Protein AF-0000000087804092 (afdb_homodimer)

Foldseek 3Di:
DDPVVVVVVVLLVVLVVLLVVLVVLVVQLVCLQVPNADDLPVLVVQLVVLVVQLVVQCPDPPHRNVSRNVSSVSSNVSSVSSNVSRD/DDPVVVVVVVLLVVLVVLLVVLVVLVVQLVCLQVPNADDLPVLVVQLVVLVVQLVVQCPDPPHRNVSRNVSSVSSNVSSVSSNVSRD

Secondary structure (DSSP, 8-state):
--HHHHHHHHHHHHHHHHHHHHHTHHHHHHHHHTT-PPPSHHHHHHHHHHHHHHHHHHT-SSS--HHHHHHHHHHHHHHHHHHHTT-/--HHHHHHHHHHHHHHHHHHHHHTHHHHHHHHHTT-PPPSHHHHHHHHHHHHHHHHHHT-SSS--HHHHHHHHHHHHHHHHHHHTT-

InterPro domains:
  IPR004316 Sugar transporter SWEET repeat [PF03083] (9-83)

Sequence (174 aa):
MTKERFNMLVGSIGAFIGVFVFLAYIPQIIANLHGQPSQPWQPLFAAVSCLIWVLYGWTKSPKRDYILIVPNLAGVILGTLTFLTSFMTKERFNMLVGSIGAFIGVFVFLAYIPQIIANLHGQPSQPWQPLFAAVSCLIWVLYGWTKSPKRDYILIVPNLAGVILGTLTFLTSF

Structure (mmCIF, N/CA/C/O backbone):
data_AF-0000000087804092-model_v1
#
loop_
_entity.id
_entity.type
_entity.pdbx_description
1 polymer 'SemiSWEET family transporter'
#
loop_
_atom_site.group_PDB
_atom_site.id
_atom_site.type_symbol
_atom_site.label_atom_id
_atom_site.label_alt_id
_atom_site.label_comp_id
_atom_site.label_asym_id
_atom_site.label_entity_id
_atom_site.label_seq_id
_atom_site.pdbx_PDB_ins_code
_atom_site.Cartn_x
_atom_site.Cartn_y
_atom_site.Cartn_z
_atom_site.occupancy
_atom_site.B_iso_or_equiv
_atom_site.auth_seq_id
_atom_site.auth_comp_id
_atom_site.auth_asym_id
_atom_site.auth_atom_id
_atom_site.pdbx_PDB_model_num
ATOM 1 N N . MET A 1 1 ? -19.297 21.172 3.041 1 69.75 1 MET A N 1
ATOM 2 C CA . MET A 1 1 ? -18.219 20.375 3.609 1 69.75 1 MET A CA 1
ATOM 3 C C . MET A 1 1 ? -16.875 21.094 3.441 1 69.75 1 MET A C 1
ATOM 5 O O . MET A 1 1 ? -16.578 21.594 2.359 1 69.75 1 MET A O 1
ATOM 9 N N . THR A 1 2 ? -16.266 21.266 4.574 1 87.62 2 THR A N 1
ATOM 10 C CA . THR A 1 2 ? -14.969 21.906 4.52 1 87.62 2 THR A CA 1
ATOM 11 C C . THR A 1 2 ? -13.922 20.984 3.91 1 87.62 2 THR A C 1
ATOM 13 O O . THR A 1 2 ? -14.164 19.781 3.777 1 87.62 2 THR A O 1
ATOM 16 N N . LYS A 1 3 ? -12.891 21.391 3.334 1 86.69 3 LYS A N 1
ATOM 17 C CA . LYS A 1 3 ? -11.797 20.609 2.762 1 86.69 3 LYS A CA 1
ATOM 18 C C . LYS A 1 3 ? -11.258 19.594 3.773 1 86.69 3 LYS A C 1
ATOM 20 O O . LYS A 1 3 ? -10.898 18.469 3.414 1 86.69 3 LYS A O 1
ATOM 25 N N . GLU A 1 4 ? -11.234 19.953 4.945 1 87.69 4 GLU A N 1
ATOM 26 C CA . GLU A 1 4 ? -10.727 19.094 6.008 1 87.69 4 GLU A CA 1
ATOM 27 C C . GLU A 1 4 ? -11.641 17.906 6.242 1 87.69 4 GLU A C 1
ATOM 29 O O . GLU A 1 4 ? -11.172 16.781 6.457 1 87.69 4 GLU A O 1
ATOM 34 N N . ARG A 1 5 ? -12.867 18.172 6.223 1 90.44 5 ARG A N 1
ATOM 35 C CA . ARG A 1 5 ? -13.844 17.094 6.406 1 90.44 5 ARG A CA 1
ATOM 36 C C . ARG A 1 5 ? -13.82 16.125 5.234 1 90.44 5 ARG A C 1
ATOM 38 O O . ARG A 1 5 ? -13.938 14.914 5.426 1 90.44 5 ARG A O 1
ATOM 45 N N . PHE A 1 6 ? -13.703 16.656 4.07 1 90.88 6 PHE A N 1
ATOM 46 C CA . PHE A 1 6 ? -13.609 15.828 2.877 1 90.88 6 PHE A CA 1
ATOM 47 C C . PHE A 1 6 ? -12.352 14.961 2.918 1 90.88 6 PHE A C 1
ATOM 49 O O . PHE A 1 6 ? -12.398 13.773 2.594 1 90.88 6 PHE A O 1
ATOM 56 N N . ASN A 1 7 ? -11.297 15.484 3.312 1 91.44 7 ASN A N 1
ATOM 57 C CA . ASN A 1 7 ? -10.039 14.75 3.439 1 91.44 7 ASN A CA 1
ATOM 58 C C . ASN A 1 7 ? -10.148 13.625 4.465 1 91.44 7 ASN A C 1
ATOM 60 O O . ASN A 1 7 ? -9.641 12.531 4.246 1 91.44 7 ASN A O 1
ATOM 64 N N . MET A 1 8 ? -10.812 13.875 5.523 1 90.19 8 MET A N 1
ATOM 65 C CA . MET A 1 8 ? -10.992 12.859 6.551 1 90.19 8 MET A CA 1
ATOM 66 C C . MET A 1 8 ? -11.859 11.719 6.035 1 90.19 8 MET A C 1
ATOM 68 O O . MET A 1 8 ? -11.625 10.555 6.367 1 90.19 8 MET A O 1
ATOM 72 N N . LEU A 1 9 ? -12.836 12.078 5.266 1 92.56 9 LEU A N 1
ATOM 73 C CA . LEU A 1 9 ? -13.695 11.062 4.672 1 92.56 9 LEU A CA 1
ATOM 74 C C . LEU A 1 9 ? -12.914 10.188 3.695 1 92.56 9 LEU A C 1
ATOM 76 O O . LEU A 1 9 ? -13 8.961 3.744 1 92.56 9 LEU A O 1
ATOM 80 N N . VAL A 1 10 ? -12.148 10.75 2.844 1 92.94 10 VAL A N 1
ATOM 81 C CA . VAL A 1 10 ? -11.344 10.023 1.875 1 92.94 10 VAL A CA 1
ATOM 82 C C . VAL A 1 10 ? -10.352 9.117 2.607 1 92.94 10 VAL A C 1
ATOM 84 O O . VAL A 1 10 ? -10.203 7.945 2.264 1 92.94 10 VAL A O 1
ATOM 87 N N . GLY A 1 11 ? -9.711 9.695 3.6 1 92.62 11 GLY A N 1
ATOM 88 C CA . GLY A 1 11 ? -8.773 8.914 4.395 1 92.62 11 GLY A CA 1
ATOM 89 C C . GLY A 1 11 ? -9.414 7.719 5.07 1 92.62 11 GLY A C 1
ATOM 90 O O . GLY A 1 11 ? -8.82 6.637 5.121 1 92.62 11 GLY A O 1
ATOM 91 N N . SER A 1 12 ? -10.562 7.961 5.613 1 93.75 12 SER A N 1
ATOM 92 C CA . SER A 1 12 ? -11.273 6.875 6.281 1 93.75 12 SER A CA 1
ATOM 93 C C . SER A 1 12 ? -11.625 5.758 5.301 1 93.75 12 SER A C 1
ATOM 95 O O . SER A 1 12 ? -11.531 4.578 5.641 1 93.75 12 SER A O 1
ATOM 97 N N . ILE A 1 13 ? -12.031 6.043 4.145 1 94.81 13 ILE A N 1
ATOM 98 C CA . ILE A 1 13 ? -12.297 5.07 3.094 1 94.81 13 ILE A CA 1
ATOM 99 C C . ILE A 1 13 ? -11.008 4.355 2.711 1 94.81 13 ILE A C 1
ATOM 101 O O . ILE A 1 13 ? -10.992 3.137 2.527 1 94.81 13 ILE A O 1
ATOM 105 N N . GLY A 1 14 ? -9.953 5.117 2.598 1 93.25 14 GLY A N 1
ATOM 106 C CA . GLY A 1 14 ? -8.648 4.543 2.309 1 93.25 14 GLY A CA 1
ATOM 107 C C . GLY A 1 14 ? -8.188 3.549 3.357 1 93.25 14 GLY A C 1
ATOM 108 O O . GLY A 1 14 ? -7.68 2.477 3.025 1 93.25 14 GLY A O 1
ATOM 109 N N . ALA A 1 15 ? -8.391 3.918 4.586 1 93.5 15 ALA A N 1
ATOM 110 C CA . ALA A 1 15 ? -8.023 3.023 5.68 1 93.5 15 ALA A CA 1
ATOM 111 C C . ALA A 1 15 ? -8.836 1.734 5.637 1 93.5 15 ALA A C 1
ATOM 113 O O . ALA A 1 15 ? -8.297 0.644 5.828 1 93.5 15 ALA A O 1
ATOM 114 N N . PHE A 1 16 ? -10.102 1.909 5.379 1 94.88 16 PHE A N 1
ATOM 115 C CA . PHE A 1 16 ? -11 0.763 5.289 1 94.88 16 PHE A CA 1
ATOM 116 C C . PHE A 1 16 ? -10.586 -0.158 4.145 1 94.88 16 PHE A C 1
ATOM 118 O O . PHE A 1 16 ? -10.438 -1.366 4.336 1 94.88 16 PHE A O 1
ATOM 125 N N . ILE A 1 17 ? -10.383 0.346 2.982 1 94.12 17 ILE A N 1
ATOM 126 C CA . ILE A 1 17 ? -9.961 -0.436 1.828 1 94.12 17 ILE A CA 1
ATOM 127 C C . ILE A 1 17 ? -8.562 -0.998 2.07 1 94.12 17 ILE A C 1
ATOM 129 O O . ILE A 1 17 ? -8.242 -2.109 1.638 1 94.12 17 ILE A O 1
ATOM 133 N N . GLY A 1 18 ? -7.695 -0.216 2.711 1 93.88 18 GLY A N 1
ATOM 134 C CA . GLY A 1 18 ? -6.352 -0.653 3.049 1 93.88 18 GLY A CA 1
ATOM 135 C C . GLY A 1 18 ? -6.324 -1.951 3.834 1 93.88 18 GLY A C 1
ATOM 136 O O . GLY A 1 18 ? -5.453 -2.799 3.613 1 93.88 18 GLY A O 1
ATOM 137 N N . VAL A 1 19 ? -7.266 -2.125 4.668 1 93.94 19 VAL A N 1
ATOM 138 C CA . VAL A 1 19 ? -7.34 -3.365 5.434 1 93.94 19 VAL A CA 1
ATOM 139 C C . VAL A 1 19 ? -7.613 -4.539 4.492 1 93.94 19 VAL A C 1
ATOM 141 O O . VAL A 1 19 ? -7.008 -5.605 4.629 1 93.94 19 VAL A O 1
ATOM 144 N N . PHE A 1 20 ? -8.461 -4.367 3.549 1 95.06 20 PHE A N 1
ATOM 145 C CA . PHE A 1 20 ? -8.789 -5.422 2.596 1 95.06 20 PHE A CA 1
ATOM 146 C C . PHE A 1 20 ? -7.605 -5.719 1.685 1 95.06 20 PHE A C 1
ATOM 148 O O . PHE A 1 20 ? -7.41 -6.863 1.267 1 95.06 20 PHE A O 1
ATOM 155 N N . VAL A 1 21 ? -6.832 -4.68 1.407 1 95.88 21 VAL A N 1
ATOM 156 C CA . VAL A 1 21 ? -5.625 -4.871 0.614 1 95.88 21 VAL A CA 1
ATOM 157 C C . VAL A 1 21 ? -4.738 -5.926 1.268 1 95.88 21 VAL A C 1
ATOM 159 O O . VAL A 1 21 ? -4.223 -6.82 0.591 1 95.88 21 VAL A O 1
ATOM 162 N N . PHE A 1 22 ? -4.66 -5.898 2.553 1 97.06 22 PHE A N 1
ATOM 163 C CA . PHE A 1 22 ? -3.738 -6.789 3.244 1 97.06 22 PHE A CA 1
ATOM 164 C C . PHE A 1 22 ? -4.418 -8.109 3.596 1 97.06 22 PHE A C 1
ATOM 166 O O . PHE A 1 22 ? -3.775 -9.164 3.609 1 97.06 22 PHE A O 1
ATOM 173 N N . LEU A 1 23 ? -5.703 -8.086 3.756 1 96.75 23 LEU A N 1
ATOM 174 C CA . LEU A 1 23 ? -6.438 -9.336 3.916 1 96.75 23 LEU A CA 1
ATOM 175 C C . LEU A 1 23 ? -6.383 -10.172 2.641 1 96.75 23 LEU A C 1
ATOM 177 O O . LEU A 1 23 ? -6.449 -11.398 2.691 1 96.75 23 LEU A O 1
ATOM 181 N N . ALA A 1 24 ? -6.262 -9.562 1.579 1 97.19 24 ALA A N 1
ATOM 182 C CA . ALA A 1 24 ? -6.215 -10.219 0.277 1 97.19 24 ALA A CA 1
ATOM 183 C C . ALA A 1 24 ? -4.922 -11.016 0.11 1 97.19 24 ALA A C 1
ATOM 185 O O . ALA A 1 24 ? -4.77 -11.773 -0.852 1 97.19 24 ALA A O 1
ATOM 186 N N . TYR A 1 25 ? -4.008 -10.828 1.042 1 97.56 25 TYR A N 1
ATOM 187 C CA . TYR A 1 25 ? -2.816 -11.672 1.055 1 97.56 25 TYR A CA 1
ATOM 188 C C . TYR A 1 25 ? -3.148 -13.086 1.521 1 97.56 25 TYR A C 1
ATOM 190 O O . TYR A 1 25 ? -2.373 -14.016 1.3 1 97.56 25 TYR A O 1
ATOM 198 N N . ILE A 1 26 ? -4.25 -13.234 2.104 1 97.88 26 ILE A N 1
ATOM 199 C CA . ILE A 1 26 ? -4.582 -14.523 2.701 1 97.88 26 ILE A CA 1
ATOM 200 C C . ILE A 1 26 ? -4.734 -15.57 1.606 1 97.88 26 ILE A C 1
ATOM 202 O O . ILE A 1 26 ? -4.137 -16.656 1.685 1 97.88 26 ILE A O 1
ATOM 206 N N . PRO A 1 27 ? -5.5 -15.328 0.52 1 97.25 27 PRO A N 1
ATOM 207 C CA . PRO A 1 27 ? -5.539 -16.328 -0.557 1 97.25 27 PRO A CA 1
ATOM 208 C C . PRO A 1 27 ? -4.156 -16.625 -1.129 1 97.25 27 PRO A C 1
ATOM 210 O O . PRO A 1 27 ? -3.881 -17.766 -1.516 1 97.25 27 PRO A O 1
ATOM 213 N N . GLN A 1 28 ? -3.281 -15.68 -1.194 1 96.62 28 GLN A N 1
ATOM 214 C CA . GLN A 1 28 ? -1.925 -15.906 -1.686 1 96.62 28 GLN A CA 1
ATOM 215 C C . GLN A 1 28 ? -1.128 -16.781 -0.724 1 96.62 28 GLN A C 1
ATOM 217 O O . GLN A 1 28 ? -0.345 -17.625 -1.154 1 96.62 28 GLN A O 1
ATOM 222 N N . ILE A 1 29 ? -1.278 -16.562 0.531 1 98.06 29 ILE A N 1
ATOM 223 C CA . ILE A 1 29 ? -0.606 -17.375 1.538 1 98.06 29 ILE A CA 1
ATOM 224 C C . ILE A 1 29 ? -1.06 -18.828 1.412 1 98.06 29 ILE A C 1
ATOM 226 O O . ILE A 1 29 ? -0.236 -19.75 1.437 1 98.06 29 ILE A O 1
ATOM 230 N N . ILE A 1 30 ? -2.348 -18.969 1.26 1 97.81 30 ILE A N 1
ATOM 231 C CA . ILE A 1 30 ? -2.891 -20.328 1.102 1 97.81 30 ILE A CA 1
ATOM 232 C C . ILE A 1 30 ? -2.303 -20.969 -0.148 1 97.81 30 ILE A C 1
ATOM 234 O O . ILE A 1 30 ? -1.862 -22.125 -0.107 1 97.81 30 ILE A O 1
ATOM 238 N N . ALA A 1 31 ? -2.27 -20.297 -1.3 1 96.56 31 ALA A N 1
ATOM 239 C CA . ALA A 1 31 ? -1.684 -20.812 -2.531 1 96.56 31 ALA A CA 1
ATOM 240 C C . ALA A 1 31 ? -0.214 -21.172 -2.33 1 96.56 31 ALA A C 1
ATOM 242 O O . ALA A 1 31 ? 0.245 -22.219 -2.793 1 96.56 31 ALA A O 1
ATOM 243 N N . ASN A 1 32 ? 0.537 -20.297 -1.677 1 97 32 ASN A N 1
ATOM 244 C CA . ASN A 1 32 ? 1.941 -20.562 -1.378 1 97 32 ASN A CA 1
ATOM 245 C C . ASN A 1 32 ? 2.121 -21.875 -0.634 1 97 32 ASN A C 1
ATOM 247 O O . ASN A 1 32 ? 2.977 -22.688 -0.995 1 97 32 ASN A O 1
ATOM 251 N N . LEU A 1 33 ? 1.277 -22.062 0.37 1 97 33 LEU A N 1
ATOM 252 C CA . LEU A 1 33 ? 1.391 -23.234 1.239 1 97 33 LEU A CA 1
ATOM 253 C C . LEU A 1 33 ? 0.953 -24.5 0.511 1 97 33 LEU A C 1
ATOM 255 O O . LEU A 1 33 ? 1.308 -25.609 0.917 1 97 33 LEU A O 1
ATOM 259 N N . HIS A 1 34 ? 0.248 -24.312 -0.609 1 96.5 34 HIS A N 1
ATOM 260 C CA . HIS A 1 34 ? -0.23 -25.469 -1.366 1 96.5 34 HIS A CA 1
ATOM 261 C C . HIS A 1 34 ? 0.61 -25.688 -2.619 1 96.5 34 HIS A C 1
ATOM 263 O O . HIS A 1 34 ? 0.126 -26.25 -3.604 1 96.5 34 HIS A O 1
ATOM 269 N N . GLY A 1 35 ? 1.775 -25.078 -2.635 1 94.75 35 GLY A N 1
ATOM 270 C CA . GLY A 1 35 ? 2.76 -25.438 -3.646 1 94.75 35 GLY A CA 1
ATOM 271 C C . GLY A 1 35 ? 2.676 -24.562 -4.887 1 94.75 35 GLY A C 1
ATOM 272 O O . GLY A 1 35 ? 3.262 -24.891 -5.922 1 94.75 35 GLY A O 1
ATOM 273 N N . GLN A 1 36 ? 1.906 -23.5 -4.879 1 94.19 36 GLN A N 1
ATOM 274 C CA . GLN A 1 36 ? 1.818 -22.531 -5.973 1 94.19 36 GLN A CA 1
ATOM 275 C C . GLN A 1 36 ? 2.299 -21.156 -5.531 1 94.19 36 GLN A C 1
ATOM 277 O O . GLN A 1 36 ? 1.508 -20.219 -5.453 1 94.19 36 GLN A O 1
ATOM 282 N N . PRO A 1 37 ? 3.576 -21.094 -5.258 1 94.62 37 PRO A N 1
ATOM 283 C CA . PRO A 1 37 ? 4.094 -19.844 -4.719 1 94.62 37 PRO A CA 1
ATOM 284 C C . PRO A 1 37 ? 4.113 -18.719 -5.75 1 94.62 37 PRO A C 1
ATOM 286 O O . PRO A 1 37 ? 4.363 -18.969 -6.934 1 94.62 37 PRO A O 1
ATOM 289 N N . SER A 1 38 ? 3.873 -17.5 -5.223 1 92.75 38 SER A N 1
ATOM 290 C CA . SER A 1 38 ? 4.008 -16.297 -6.035 1 92.75 38 SER A CA 1
ATOM 291 C C . SER A 1 38 ? 5.371 -15.641 -5.832 1 92.75 38 SER A C 1
ATOM 293 O O . SER A 1 38 ? 6.152 -16.062 -4.98 1 92.75 38 SER A O 1
ATOM 295 N N . GLN A 1 39 ? 5.68 -14.648 -6.711 1 95.31 39 GLN A N 1
ATOM 296 C CA . GLN A 1 39 ? 6.914 -13.883 -6.555 1 95.31 39 GLN A CA 1
ATOM 297 C C . GLN A 1 39 ? 6.992 -13.25 -5.168 1 95.31 39 GLN A C 1
ATOM 299 O O . GLN A 1 39 ? 6.031 -12.625 -4.711 1 95.31 39 GLN A O 1
ATOM 304 N N . PRO A 1 40 ? 8.062 -13.336 -4.527 1 97.19 40 PRO A N 1
ATOM 305 C CA . PRO A 1 40 ? 8.156 -12.922 -3.125 1 97.19 40 PRO A CA 1
ATOM 306 C C . PRO A 1 40 ? 8.445 -11.43 -2.969 1 97.19 40 PRO A C 1
ATOM 308 O O . PRO A 1 40 ? 8.328 -10.883 -1.866 1 97.19 40 PRO A O 1
ATOM 311 N N . TRP A 1 41 ? 8.742 -10.781 -3.982 1 97.25 41 TRP A N 1
ATOM 312 C CA . TRP A 1 41 ? 9.336 -9.453 -3.9 1 97.25 41 TRP A CA 1
ATOM 313 C C . TRP A 1 41 ? 8.305 -8.422 -3.471 1 97.25 41 TRP A C 1
ATOM 315 O O . TRP A 1 41 ? 8.57 -7.59 -2.6 1 97.25 41 TRP A O 1
ATOM 325 N N . GLN A 1 42 ? 7.133 -8.469 -4.078 1 97.69 42 GLN A N 1
ATOM 326 C CA . GLN A 1 42 ? 6.113 -7.477 -3.742 1 97.69 42 GLN A CA 1
ATOM 327 C C . GLN A 1 42 ? 5.723 -7.562 -2.27 1 97.69 42 GLN A C 1
ATOM 329 O O . GLN A 1 42 ? 5.73 -6.559 -1.56 1 97.69 42 GLN A O 1
ATOM 334 N N . PRO A 1 43 ? 5.449 -8.742 -1.763 1 98 43 PRO A N 1
ATOM 335 C CA . PRO A 1 43 ? 5.125 -8.844 -0.337 1 98 43 PRO A CA 1
ATOM 336 C C . PRO A 1 43 ? 6.27 -8.383 0.562 1 98 43 PRO A C 1
ATOM 338 O O . PRO A 1 43 ? 6.027 -7.789 1.618 1 98 43 PRO A O 1
ATOM 341 N N . LEU A 1 44 ? 7.445 -8.633 0.209 1 98.12 44 LEU A N 1
ATOM 342 C CA . LEU A 1 44 ? 8.594 -8.188 0.991 1 98.12 44 LEU A CA 1
ATOM 343 C C . LEU A 1 44 ? 8.633 -6.668 1.091 1 98.12 44 LEU A C 1
ATOM 345 O O . LEU A 1 44 ? 8.703 -6.117 2.191 1 98.12 44 LEU A O 1
ATOM 349 N N . PHE A 1 45 ? 8.625 -6.004 0 1 97.81 45 PHE A N 1
ATOM 350 C CA . PHE A 1 45 ? 8.68 -4.547 -0.016 1 97.81 45 PHE A CA 1
ATOM 351 C C . PHE A 1 45 ? 7.426 -3.953 0.621 1 97.81 45 PHE A C 1
ATOM 353 O O . PHE A 1 45 ? 7.484 -2.893 1.246 1 97.81 45 PHE A O 1
ATOM 360 N N . ALA A 1 46 ? 6.281 -4.648 0.403 1 97.69 46 ALA A N 1
ATOM 361 C CA . ALA A 1 46 ? 5.055 -4.203 1.061 1 97.69 46 ALA A CA 1
ATOM 362 C C . ALA A 1 46 ? 5.219 -4.195 2.578 1 97.69 46 ALA A C 1
ATOM 364 O O . ALA A 1 46 ? 4.867 -3.215 3.24 1 97.69 46 ALA A O 1
ATOM 365 N N . ALA A 1 47 ? 5.785 -5.223 3.129 1 98.25 47 ALA A N 1
ATOM 366 C CA . ALA A 1 47 ? 5.98 -5.316 4.574 1 98.25 47 ALA A CA 1
ATOM 367 C C . ALA A 1 47 ? 6.883 -4.191 5.078 1 98.25 47 ALA A C 1
ATOM 369 O O . ALA A 1 47 ? 6.566 -3.531 6.07 1 98.25 47 ALA A O 1
ATOM 370 N N . VAL A 1 48 ? 7.957 -4 4.434 1 98.06 48 VAL A N 1
ATOM 371 C CA . VAL A 1 48 ? 8.906 -2.955 4.805 1 98.06 48 VAL A CA 1
ATOM 372 C C . VAL A 1 48 ? 8.242 -1.586 4.676 1 98.06 48 VAL A C 1
ATOM 374 O O . VAL A 1 48 ? 8.359 -0.748 5.574 1 98.06 48 VAL A O 1
ATOM 377 N N . SER A 1 49 ? 7.559 -1.365 3.586 1 97.75 49 SER A N 1
ATOM 378 C CA . SER A 1 49 ? 6.875 -0.097 3.346 1 97.75 49 SER A CA 1
ATOM 379 C C . SER A 1 49 ? 5.824 0.176 4.414 1 97.75 49 SER A C 1
ATOM 381 O O . SER A 1 49 ? 5.727 1.292 4.93 1 97.75 49 SER A O 1
ATOM 383 N N . CYS A 1 50 ? 5.059 -0.782 4.699 1 97.94 50 CYS A N 1
ATOM 384 C CA . CYS A 1 50 ? 4.023 -0.631 5.715 1 97.94 50 CYS A CA 1
ATOM 385 C C . CYS A 1 50 ? 4.633 -0.257 7.062 1 97.94 50 CYS A C 1
ATOM 387 O O . CYS A 1 50 ? 4.062 0.538 7.809 1 97.94 50 CYS A O 1
ATOM 389 N N . LEU A 1 51 ? 5.758 -0.838 7.387 1 98 51 LEU A N 1
ATOM 390 C CA . LEU A 1 51 ? 6.438 -0.476 8.625 1 98 51 LEU A CA 1
ATOM 391 C C . LEU A 1 51 ? 6.812 1.003 8.625 1 98 51 LEU A C 1
ATOM 393 O O . LEU A 1 51 ? 6.629 1.692 9.633 1 98 51 LEU A O 1
ATOM 397 N N . ILE A 1 52 ? 7.301 1.455 7.547 1 97 52 ILE A N 1
ATOM 398 C CA . ILE A 1 52 ? 7.699 2.854 7.43 1 97 52 ILE A CA 1
ATOM 399 C C . ILE A 1 52 ? 6.473 3.754 7.555 1 97 52 ILE A C 1
ATOM 401 O O . ILE A 1 52 ? 6.523 4.793 8.211 1 97 52 ILE A O 1
ATOM 405 N N . TRP A 1 53 ? 5.352 3.365 6.984 1 95.25 53 TRP A N 1
ATOM 406 C CA . TRP A 1 53 ? 4.145 4.184 7.047 1 95.25 53 TRP A CA 1
ATOM 407 C C . TRP A 1 53 ? 3.543 4.164 8.453 1 95.25 53 TRP A C 1
ATOM 409 O O . TRP A 1 53 ? 2.924 5.141 8.883 1 95.25 53 TRP A O 1
ATOM 419 N N . VAL A 1 54 ? 3.701 3.072 9.156 1 97 54 VAL A N 1
ATOM 420 C CA . VAL A 1 54 ? 3.322 3.068 10.562 1 97 54 VAL A CA 1
ATOM 421 C C . VAL A 1 54 ? 4.141 4.109 11.32 1 97 54 VAL A C 1
ATOM 423 O O . VAL A 1 54 ? 3.588 4.902 12.086 1 97 54 VAL A O 1
ATOM 426 N N . LEU A 1 55 ? 5.434 4.117 11.078 1 96.31 55 LEU A N 1
ATOM 427 C CA . LEU A 1 55 ? 6.312 5.082 11.727 1 96.31 55 LEU A CA 1
ATOM 428 C C . LEU A 1 55 ? 5.961 6.508 11.312 1 96.31 55 LEU A C 1
ATOM 430 O O . LEU A 1 55 ?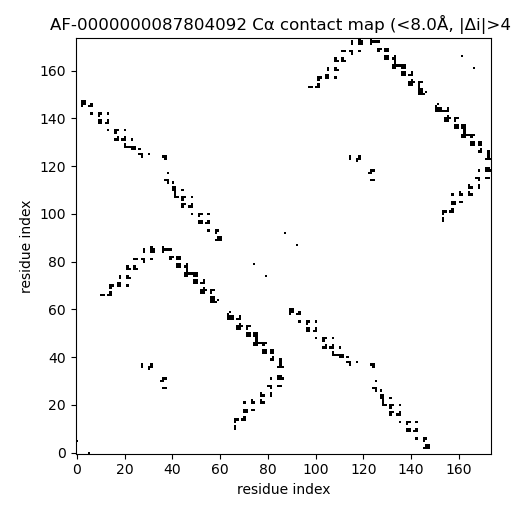 5.961 7.418 12.141 1 96.31 55 LEU A O 1
ATOM 434 N N . TYR A 1 56 ? 5.672 6.711 10.078 1 93.62 56 TYR A N 1
ATOM 435 C CA . TYR A 1 56 ? 5.285 8.016 9.555 1 93.62 56 TYR A CA 1
ATOM 436 C C . TYR A 1 56 ? 4.016 8.523 10.234 1 93.62 56 TYR A C 1
ATOM 438 O O . TYR A 1 56 ? 3.947 9.68 10.648 1 93.62 56 TYR A O 1
ATOM 446 N N . GLY A 1 57 ? 3.037 7.695 10.281 1 93.56 57 GLY A N 1
ATOM 447 C CA . GLY A 1 57 ? 1.808 8.062 10.961 1 93.56 57 GLY A CA 1
ATOM 448 C C . GLY A 1 57 ? 2.006 8.336 12.445 1 93.56 57 GLY A C 1
ATOM 449 O O . GLY A 1 57 ? 1.387 9.25 13 1 93.56 57 GLY A O 1
ATOM 450 N N . TRP A 1 58 ? 2.877 7.508 13.07 1 94.88 58 TRP A N 1
ATOM 451 C CA . TRP A 1 58 ? 3.152 7.629 14.5 1 94.88 58 TRP A CA 1
ATOM 452 C C . TRP A 1 58 ? 3.852 8.945 14.812 1 94.88 58 TRP A C 1
ATOM 454 O O . TRP A 1 58 ? 3.66 9.523 15.883 1 94.88 58 TRP A O 1
ATOM 464 N N . THR A 1 59 ? 4.656 9.508 13.867 1 93.75 59 THR A N 1
ATOM 465 C CA . THR A 1 59 ? 5.465 10.695 14.117 1 93.75 59 THR A CA 1
ATOM 466 C C . THR A 1 59 ? 4.781 11.945 13.578 1 93.75 59 THR A C 1
ATOM 468 O O . THR A 1 59 ? 5.352 13.039 13.617 1 93.75 59 THR A O 1
ATOM 471 N N . LYS A 1 60 ? 3.633 11.742 13.016 1 89.69 60 LYS A N 1
ATOM 472 C CA . LYS A 1 60 ? 2.906 12.898 12.492 1 89.69 60 LYS A CA 1
ATOM 473 C C . LYS A 1 60 ? 2.529 13.867 13.609 1 89.69 60 LYS A C 1
ATOM 475 O O . LYS A 1 60 ? 2.16 13.438 14.711 1 89.69 60 LYS A O 1
ATOM 480 N N . SER A 1 61 ? 2.67 15.297 13.383 1 88.5 61 SER A N 1
ATOM 481 C CA . SER A 1 61 ? 2.283 16.344 14.312 1 88.5 61 SER A CA 1
ATOM 482 C C . SER A 1 61 ? 1.137 17.188 13.75 1 88.5 61 SER A C 1
ATOM 484 O O . SER A 1 61 ? 1.051 17.391 12.539 1 88.5 61 SER A O 1
ATOM 486 N N . PRO A 1 62 ? 0.213 17.625 14.547 1 89.25 62 PRO A N 1
ATOM 487 C CA . PRO A 1 62 ? 0.162 17.641 16.016 1 89.25 62 PRO A CA 1
ATOM 488 C C . PRO A 1 62 ? -0.395 16.344 16.594 1 89.25 62 PRO A C 1
ATOM 490 O O . PRO A 1 62 ? -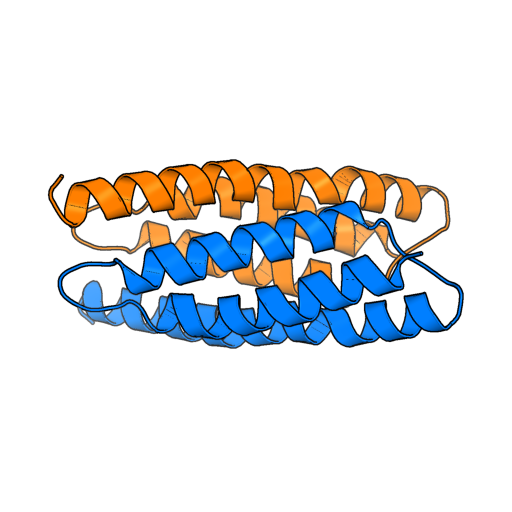0.265 16.094 17.797 1 89.25 62 PRO A O 1
ATOM 493 N N . LYS A 1 63 ? -1.104 15.617 15.852 1 91.31 63 LYS A N 1
ATOM 494 C CA . LYS A 1 63 ? -1.666 14.344 16.297 1 91.31 63 LYS A CA 1
ATOM 495 C C . LYS A 1 63 ? -1.2 13.195 15.414 1 91.31 63 LYS A C 1
ATOM 497 O O . LYS A 1 63 ? -0.911 13.391 14.234 1 91.31 63 LYS A O 1
ATOM 502 N N . ARG A 1 64 ? -1.138 11.977 16 1 93 64 ARG A N 1
ATOM 503 C CA . ARG A 1 64 ? -0.837 10.766 15.25 1 93 64 ARG A CA 1
ATOM 504 C C . ARG A 1 64 ? -1.896 10.5 14.188 1 93 64 ARG A C 1
ATOM 506 O O . ARG A 1 64 ? -3.076 10.797 14.391 1 93 64 ARG A O 1
ATOM 513 N N . ASP A 1 65 ? -1.494 9.938 13.047 1 91.81 65 ASP A N 1
ATOM 514 C CA . ASP A 1 65 ? -2.414 9.617 11.961 1 91.81 65 ASP A CA 1
ATOM 515 C C . ASP A 1 65 ? -2.82 8.148 12.008 1 91.81 65 ASP A C 1
ATOM 517 O O . ASP A 1 65 ? -2.281 7.324 11.266 1 91.81 65 ASP A O 1
ATOM 521 N N . TYR A 1 66 ? -3.809 7.855 12.781 1 92.44 66 TYR A N 1
ATOM 522 C CA . TYR A 1 66 ? -4.254 6.477 12.953 1 92.44 66 TYR A CA 1
ATOM 523 C C . TYR A 1 66 ? -4.867 5.934 11.672 1 92.44 66 TYR A C 1
ATOM 525 O O . TYR A 1 66 ? -4.926 4.719 11.469 1 92.44 66 TYR A O 1
ATOM 533 N N . ILE A 1 67 ? -5.359 6.816 10.859 1 91.06 67 ILE A N 1
ATOM 534 C CA . ILE A 1 67 ? -5.91 6.441 9.562 1 91.06 67 ILE A CA 1
ATOM 535 C C . ILE A 1 67 ? -4.848 5.715 8.742 1 91.06 67 ILE A C 1
ATOM 537 O O . ILE A 1 67 ? -5.148 4.746 8.039 1 91.06 67 ILE A O 1
ATOM 541 N N . LEU A 1 68 ? -3.623 6.137 8.891 1 92.31 68 LEU A N 1
ATOM 542 C CA . LEU A 1 68 ? -2.498 5.539 8.18 1 92.31 68 LEU A CA 1
ATOM 543 C C . LEU A 1 68 ? -1.942 4.348 8.953 1 92.31 68 LEU A C 1
ATOM 545 O O . LEU A 1 68 ? -1.619 3.314 8.359 1 92.31 68 LEU A O 1
ATOM 549 N N . ILE A 1 69 ? -1.845 4.383 10.25 1 95.56 69 ILE A N 1
ATOM 550 C CA . ILE A 1 69 ? -1.163 3.404 11.094 1 95.56 69 ILE A CA 1
ATOM 551 C C . ILE A 1 69 ? -1.908 2.072 11.039 1 95.56 69 ILE A C 1
ATOM 553 O O . ILE A 1 69 ? -1.298 1.02 10.844 1 95.56 69 ILE A O 1
ATOM 557 N N . VAL A 1 70 ? -3.156 2.084 11.125 1 94.5 70 VAL A N 1
ATOM 558 C CA . VAL A 1 70 ? -3.951 0.888 11.391 1 94.5 70 VAL A CA 1
ATOM 559 C C . VAL A 1 70 ? -3.861 -0.061 10.195 1 94.5 70 VAL A C 1
ATOM 561 O O . VAL A 1 70 ? -3.484 -1.226 10.344 1 94.5 70 VAL A O 1
ATOM 564 N N . PRO A 1 71 ? -4.191 0.381 8.977 1 95.81 71 PRO A N 1
ATOM 565 C CA . PRO A 1 71 ? -4.086 -0.582 7.879 1 95.81 71 PRO A CA 1
ATOM 566 C C . PRO A 1 71 ? -2.65 -1.036 7.629 1 95.81 71 PRO A C 1
ATOM 568 O O . PRO A 1 71 ? -2.418 -2.195 7.273 1 95.81 71 PRO A O 1
ATOM 571 N N . ASN A 1 72 ? -1.699 -0.177 7.891 1 97.5 72 ASN A N 1
ATOM 572 C CA . ASN A 1 72 ? -0.312 -0.525 7.602 1 97.5 72 ASN A CA 1
ATOM 573 C C . ASN A 1 72 ? 0.227 -1.548 8.602 1 97.5 72 ASN A C 1
ATOM 575 O O . ASN A 1 72 ? 1.101 -2.35 8.266 1 97.5 72 ASN A O 1
ATOM 579 N N . LEU A 1 73 ? -0.338 -1.655 9.836 1 97.31 73 LEU A N 1
ATOM 580 C CA . LEU A 1 73 ? 0.01 -2.723 10.773 1 97.31 73 LEU A CA 1
ATOM 581 C C . LEU A 1 73 ? -0.361 -4.086 10.195 1 97.31 73 LEU A C 1
ATOM 583 O O . LEU A 1 73 ? 0.417 -5.039 10.297 1 97.31 73 LEU A O 1
ATOM 587 N N . ALA A 1 74 ? -1.538 -4.121 9.648 1 97 74 ALA A N 1
ATOM 588 C CA . ALA A 1 74 ? -1.962 -5.352 8.992 1 97 74 ALA A CA 1
ATOM 589 C C . ALA A 1 74 ? -1.011 -5.723 7.855 1 97 74 ALA A C 1
ATOM 591 O O . ALA A 1 74 ? -0.679 -6.895 7.672 1 97 74 ALA A O 1
ATOM 592 N N . GLY A 1 75 ? -0.565 -4.699 7.113 1 97.94 75 GLY A N 1
ATOM 593 C CA . GLY A 1 75 ? 0.338 -4.922 5.996 1 97.94 75 GLY A CA 1
ATOM 594 C C . GLY A 1 75 ? 1.688 -5.469 6.422 1 97.94 75 GLY A C 1
ATOM 595 O O . GLY A 1 75 ? 2.277 -6.297 5.723 1 97.94 75 GLY A O 1
ATOM 596 N N . VAL A 1 76 ? 2.199 -5.023 7.535 1 98.38 76 VAL A N 1
ATOM 597 C CA . VAL A 1 76 ? 3.459 -5.543 8.055 1 98.38 76 VAL A CA 1
ATOM 598 C C . VAL A 1 76 ? 3.326 -7.039 8.336 1 98.38 76 VAL A C 1
ATOM 600 O O . VAL A 1 76 ? 4.168 -7.832 7.902 1 98.38 76 VAL A O 1
ATOM 603 N N . ILE A 1 77 ? 2.312 -7.43 8.93 1 98.25 77 ILE A N 1
ATOM 604 C CA . ILE A 1 77 ? 2.109 -8.805 9.359 1 98.25 77 ILE A CA 1
ATOM 605 C C . ILE A 1 77 ? 1.831 -9.695 8.148 1 98.25 77 ILE A C 1
ATOM 607 O O . ILE A 1 77 ? 2.549 -10.664 7.906 1 98.25 77 ILE A O 1
ATOM 611 N N . LEU A 1 78 ? 0.892 -9.336 7.344 1 98.31 78 LEU A N 1
ATOM 612 C CA . LEU A 1 78 ? 0.441 -10.203 6.258 1 98.31 78 LEU A CA 1
ATOM 613 C C . LEU A 1 78 ? 1.427 -10.172 5.098 1 98.31 78 LEU A C 1
ATOM 615 O O . LEU A 1 78 ? 1.605 -11.18 4.402 1 98.31 78 LEU A O 1
ATOM 619 N N . GLY A 1 79 ? 2.041 -8.992 4.891 1 98.25 79 GLY A N 1
ATOM 620 C CA . GLY A 1 79 ? 3.119 -8.969 3.914 1 98.25 79 GLY A CA 1
ATOM 621 C C . GLY A 1 79 ? 4.281 -9.867 4.281 1 98.25 79 GLY A C 1
ATOM 622 O O . GLY A 1 79 ? 4.805 -10.594 3.434 1 98.25 79 GLY A O 1
ATOM 623 N N . THR A 1 80 ? 4.676 -9.836 5.555 1 98.62 80 THR A N 1
ATOM 624 C CA . THR A 1 80 ? 5.766 -10.68 6.031 1 98.62 80 THR A CA 1
ATOM 625 C C . THR A 1 80 ? 5.406 -12.156 5.902 1 98.62 80 THR A C 1
ATOM 627 O O . THR A 1 80 ? 6.203 -12.953 5.406 1 98.62 80 THR A O 1
ATOM 630 N N . LEU A 1 81 ? 4.254 -12.484 6.301 1 98.44 81 LEU A N 1
ATOM 631 C CA . LEU A 1 81 ? 3.814 -13.875 6.211 1 98.44 81 LEU A CA 1
ATOM 632 C C . LEU A 1 81 ? 3.779 -14.344 4.762 1 98.44 81 LEU A C 1
ATOM 634 O O . LEU A 1 81 ? 4.176 -15.469 4.457 1 98.44 81 LEU A O 1
ATOM 638 N N . THR A 1 82 ? 3.242 -13.5 3.854 1 98.31 82 THR A N 1
ATOM 639 C CA . THR A 1 82 ? 3.195 -13.859 2.439 1 98.31 82 THR A CA 1
ATOM 640 C C . THR A 1 82 ? 4.602 -14.094 1.893 1 98.31 82 THR A C 1
ATOM 642 O O . THR A 1 82 ? 4.836 -15.055 1.156 1 98.31 82 THR A O 1
ATOM 645 N N . PHE A 1 83 ? 5.535 -13.25 2.291 1 98.44 83 PHE A N 1
ATOM 646 C CA . PHE A 1 83 ? 6.922 -13.406 1.867 1 98.44 83 PHE A CA 1
ATOM 647 C C . PHE A 1 83 ? 7.5 -14.719 2.385 1 98.44 83 PHE A C 1
ATOM 649 O O . PHE A 1 83 ? 8.094 -15.484 1.622 1 98.44 83 PHE A O 1
ATOM 656 N N . LEU A 1 84 ? 7.285 -14.977 3.594 1 98.31 84 LEU A N 1
ATOM 657 C CA . LEU A 1 84 ? 7.895 -16.141 4.234 1 98.31 84 LEU A CA 1
ATOM 658 C C . LEU A 1 84 ? 7.312 -17.438 3.672 1 98.31 84 LEU A C 1
ATOM 660 O O . LEU A 1 84 ? 8.008 -18.453 3.611 1 98.31 84 LEU A O 1
ATOM 664 N N . THR A 1 85 ? 6.105 -17.422 3.191 1 98.12 85 THR A N 1
ATOM 665 C CA . THR A 1 85 ? 5.461 -18.641 2.715 1 98.12 85 THR A CA 1
ATOM 666 C C . THR A 1 85 ? 5.73 -18.844 1.228 1 98.12 85 THR A C 1
ATOM 668 O O . THR A 1 85 ? 5.324 -19.859 0.652 1 98.12 85 THR A O 1
ATOM 671 N N . SER A 1 86 ? 6.398 -18.016 0.607 1 96.69 86 SER A N 1
ATOM 672 C CA . SER A 1 86 ? 6.59 -18.078 -0.838 1 96.69 86 SER A CA 1
ATOM 673 C C . SER A 1 86 ? 7.777 -18.969 -1.198 1 96.69 86 SER A C 1
ATOM 675 O O . SER A 1 86 ? 8.18 -19.031 -2.361 1 96.69 86 SER A O 1
ATOM 677 N N . PHE A 1 87 ? 8.398 -19.625 -0.218 1 94.75 87 PHE A N 1
ATOM 678 C CA . PHE A 1 87 ? 9.555 -20.484 -0.438 1 94.75 87 PHE A CA 1
ATOM 679 C C . PHE A 1 87 ? 9.266 -21.906 0.024 1 94.75 87 PHE A C 1
ATOM 681 O O . PHE A 1 87 ? 8.445 -22.125 0.917 1 94.75 87 PHE A O 1
ATOM 688 N N . MET B 1 1 ?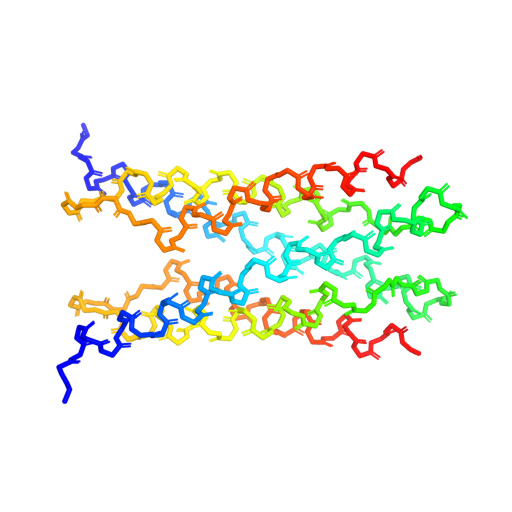 16.719 18.047 15.711 1 69.69 1 MET B N 1
ATOM 689 C CA . MET B 1 1 ? 15.719 17.875 14.664 1 69.69 1 MET B CA 1
ATOM 690 C C . MET B 1 1 ? 14.312 18.016 15.227 1 69.69 1 MET B C 1
ATOM 692 O O . MET B 1 1 ? 14 17.469 16.281 1 69.69 1 MET B O 1
ATOM 696 N N . THR B 1 2 ? 13.602 18.938 14.602 1 87.69 2 THR B N 1
ATOM 697 C CA . THR B 1 2 ? 12.227 19.141 15.047 1 87.69 2 THR B CA 1
ATOM 698 C C . THR B 1 2 ? 11.352 17.953 14.656 1 87.69 2 THR B C 1
ATOM 700 O O . THR B 1 2 ? 11.758 17.125 13.836 1 87.69 2 THR B O 1
ATOM 703 N N . LYS B 1 3 ? 10.312 17.625 15.258 1 86.62 3 LYS B N 1
ATOM 704 C CA . LYS B 1 3 ? 9.367 16.562 14.953 1 86.62 3 LYS B CA 1
ATOM 705 C C . LYS B 1 3 ? 8.898 16.641 13.508 1 86.62 3 LYS B C 1
ATOM 707 O O . LYS B 1 3 ? 8.719 15.609 12.852 1 86.62 3 LYS B O 1
ATOM 712 N N . GLU B 1 4 ? 8.766 17.75 13.031 1 87.81 4 GLU B N 1
ATOM 713 C CA . GLU B 1 4 ? 8.305 17.953 11.664 1 87.81 4 GLU B CA 1
ATOM 714 C C . GLU B 1 4 ? 9.359 17.5 10.656 1 87.81 4 GLU B C 1
ATOM 716 O O . GLU B 1 4 ? 9.031 16.906 9.625 1 87.81 4 GLU B O 1
ATOM 721 N N . ARG B 1 5 ? 10.555 17.812 10.938 1 90.44 5 ARG B N 1
ATOM 722 C CA . ARG B 1 5 ? 11.648 17.422 10.062 1 90.44 5 ARG B CA 1
ATOM 723 C C . ARG B 1 5 ? 11.82 15.898 10.055 1 90.44 5 ARG B C 1
ATOM 725 O O . ARG B 1 5 ? 12.094 15.305 9.016 1 90.44 5 ARG B O 1
ATOM 732 N N . PHE B 1 6 ? 11.711 15.328 11.203 1 90.88 6 PHE B N 1
ATOM 733 C CA . PHE B 1 6 ? 11.805 13.875 11.32 1 90.88 6 PHE B CA 1
ATOM 734 C C . PHE B 1 6 ? 10.672 13.203 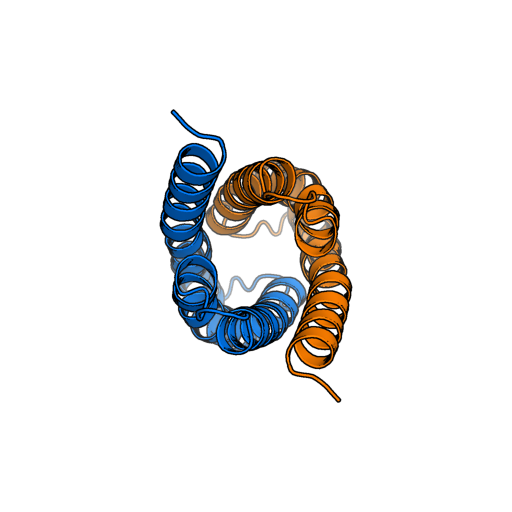10.555 1 90.88 6 PHE B C 1
ATOM 736 O O . PHE B 1 6 ? 10.891 12.211 9.852 1 90.88 6 PHE B O 1
ATOM 743 N N . ASN B 1 7 ? 9.539 13.695 10.633 1 91.56 7 ASN B N 1
ATOM 744 C CA . ASN B 1 7 ? 8.383 13.172 9.914 1 91.56 7 ASN B CA 1
ATOM 745 C C . ASN B 1 7 ? 8.57 13.266 8.398 1 91.56 7 ASN B C 1
ATOM 747 O O . ASN B 1 7 ? 8.219 12.344 7.664 1 91.56 7 ASN B O 1
ATOM 751 N N . MET B 1 8 ? 9.125 14.32 7.957 1 90.38 8 MET B N 1
ATOM 752 C CA . MET B 1 8 ? 9.383 14.492 6.531 1 90.38 8 MET B CA 1
ATOM 753 C C . MET B 1 8 ? 10.422 13.492 6.039 1 90.38 8 MET B C 1
ATOM 755 O O . MET B 1 8 ? 10.328 12.984 4.918 1 90.38 8 MET B O 1
ATOM 759 N N . LEU B 1 9 ? 11.383 13.25 6.871 1 92.56 9 LEU B N 1
ATOM 760 C CA . LEU B 1 9 ? 12.398 12.266 6.523 1 92.56 9 LEU B CA 1
ATOM 761 C C . LEU B 1 9 ? 11.797 10.867 6.426 1 92.56 9 LEU B C 1
ATOM 763 O O . LEU B 1 9 ? 12.039 10.148 5.453 1 92.56 9 LEU B O 1
ATOM 767 N N . VAL B 1 10 ? 11.016 10.461 7.352 1 93.06 10 VAL B N 1
ATOM 768 C CA . VAL B 1 10 ? 10.359 9.156 7.355 1 93.06 10 VAL B CA 1
ATOM 769 C C . VAL B 1 10 ? 9.453 9.023 6.133 1 93.06 10 VAL B C 1
ATOM 771 O O . VAL B 1 10 ? 9.484 8.008 5.438 1 93.06 10 VAL B O 1
ATOM 774 N N . GLY B 1 11 ? 8.688 10.07 5.906 1 92.69 11 GLY B N 1
ATOM 775 C CA . GLY B 1 11 ? 7.812 10.078 4.75 1 92.69 11 GLY B CA 1
ATOM 776 C C . GLY B 1 11 ? 8.555 9.922 3.436 1 92.69 11 GLY B C 1
ATOM 777 O O . GLY B 1 11 ? 8.109 9.211 2.539 1 92.69 11 GLY B O 1
ATOM 778 N N . SER B 1 12 ? 9.641 10.641 3.338 1 93.88 12 SER B N 1
ATOM 779 C CA . SER B 1 12 ? 10.445 10.562 2.123 1 93.88 12 SER B CA 1
ATOM 780 C C . SER B 1 12 ? 10.992 9.156 1.91 1 93.88 12 SER B C 1
ATOM 782 O O . SER B 1 12 ? 11.031 8.664 0.781 1 93.88 12 SER B O 1
ATOM 784 N N . ILE B 1 13 ? 11.422 8.5 2.896 1 94.94 13 ILE B N 1
ATOM 785 C CA . ILE B 1 13 ? 11.875 7.117 2.834 1 94.94 13 ILE B CA 1
ATOM 786 C C . ILE B 1 13 ? 10.703 6.211 2.449 1 94.94 13 ILE B C 1
ATOM 788 O O . ILE B 1 13 ? 10.859 5.305 1.627 1 94.94 13 ILE B O 1
ATOM 792 N N . GLY B 1 14 ? 9.578 6.469 3.039 1 93.44 14 GLY B N 1
ATOM 793 C CA . GLY B 1 14 ? 8.375 5.719 2.699 1 93.44 14 GLY B CA 1
ATOM 794 C C . GLY B 1 14 ? 7.988 5.844 1.237 1 93.44 14 GLY B C 1
ATOM 795 O O . GLY B 1 14 ? 7.648 4.852 0.593 1 93.44 14 GLY B O 1
ATOM 796 N N . ALA B 1 15 ? 8.07 7.039 0.754 1 93.75 15 ALA B N 1
ATOM 797 C CA . ALA B 1 15 ? 7.758 7.273 -0.653 1 93.75 15 ALA B CA 1
ATOM 798 C C . ALA B 1 15 ? 8.734 6.531 -1.562 1 93.75 15 ALA B C 1
ATOM 800 O O . ALA B 1 15 ? 8.328 5.926 -2.559 1 93.75 15 ALA B O 1
ATOM 801 N N . PHE B 1 16 ? 9.977 6.605 -1.184 1 95 16 PHE B N 1
ATOM 802 C CA . PHE B 1 16 ? 11.016 5.93 -1.953 1 95 16 PHE B CA 1
ATOM 803 C C . PHE B 1 16 ? 10.797 4.422 -1.957 1 95 16 PHE B C 1
ATOM 805 O O . PHE B 1 16 ? 10.797 3.791 -3.016 1 95 16 PHE B O 1
ATOM 812 N N . ILE B 1 17 ? 10.586 3.828 -0.846 1 94.31 17 ILE B N 1
ATOM 813 C CA . ILE B 1 17 ? 10.336 2.395 -0.737 1 94.31 17 ILE B CA 1
ATOM 814 C C . ILE B 1 17 ? 9.008 2.051 -1.409 1 94.31 17 ILE B C 1
ATOM 816 O O . ILE B 1 17 ? 8.867 0.98 -2.006 1 94.31 17 ILE B O 1
ATOM 820 N N . GLY B 1 18 ? 8.031 2.922 -1.281 1 94.06 18 GLY B N 1
ATOM 821 C CA . GLY B 1 18 ? 6.734 2.734 -1.918 1 94.06 18 GLY B CA 1
ATOM 822 C C . GLY B 1 18 ? 6.832 2.52 -3.416 1 94.06 18 GLY B C 1
ATOM 823 O O . GLY B 1 18 ? 6.098 1.707 -3.982 1 94.06 18 GLY B O 1
ATOM 824 N N . VAL B 1 19 ? 7.734 3.178 -4.027 1 94.06 19 VAL B N 1
ATOM 825 C CA . VAL B 1 19 ? 7.934 2.996 -5.461 1 94.06 19 VAL B CA 1
ATOM 826 C C . VAL B 1 19 ? 8.406 1.574 -5.742 1 94.06 19 VAL B C 1
ATOM 828 O O . VAL B 1 19 ? 7.945 0.931 -6.688 1 94.06 19 VAL B O 1
ATOM 831 N N . PHE B 1 20 ? 9.266 1.063 -4.949 1 95.25 20 PHE B N 1
ATOM 832 C CA . PHE B 1 20 ? 9.781 -0.287 -5.125 1 95.25 20 PHE B CA 1
ATOM 833 C C . PHE B 1 20 ? 8.703 -1.325 -4.852 1 95.25 20 PHE B C 1
ATOM 835 O O . PHE B 1 20 ? 8.688 -2.391 -5.473 1 95.25 20 PHE B O 1
ATOM 842 N N . VAL B 1 21 ? 7.816 -0.994 -3.926 1 96.06 21 VAL B N 1
ATOM 843 C CA . VAL B 1 21 ? 6.691 -1.88 -3.652 1 96.06 21 VAL B CA 1
ATOM 844 C C . VAL B 1 21 ? 5.922 -2.154 -4.941 1 96.06 21 VAL B C 1
ATOM 846 O O . VAL B 1 21 ? 5.574 -3.303 -5.234 1 96.06 21 VAL B O 1
ATOM 849 N N . PHE B 1 22 ? 5.77 -1.158 -5.738 1 97.19 22 PHE B N 1
ATOM 850 C CA . PHE B 1 22 ? 4.934 -1.304 -6.922 1 97.19 22 PHE B CA 1
ATOM 851 C C . PHE B 1 22 ? 5.758 -1.768 -8.117 1 97.19 22 PHE B C 1
ATOM 853 O O . PHE B 1 22 ? 5.262 -2.498 -8.977 1 97.19 22 PHE B O 1
ATOM 860 N N . LEU B 1 23 ? 7.023 -1.468 -8.125 1 96.81 23 LEU B N 1
ATOM 861 C CA . LEU B 1 23 ? 7.906 -2.031 -9.141 1 96.81 23 LEU B CA 1
ATOM 862 C C . LEU B 1 23 ? 8.039 -3.541 -8.969 1 96.81 23 LEU B C 1
ATOM 864 O O . LEU B 1 23 ? 8.258 -4.266 -9.945 1 96.81 23 LEU B O 1
ATOM 868 N N . ALA B 1 24 ? 7.902 -3.988 -7.824 1 97.25 24 ALA B N 1
ATOM 869 C CA . ALA B 1 24 ? 8.023 -5.406 -7.504 1 97.25 24 ALA B CA 1
ATOM 870 C C . ALA B 1 24 ? 6.859 -6.203 -8.078 1 97.25 24 ALA B C 1
ATOM 872 O O . ALA B 1 24 ? 6.863 -7.438 -8.047 1 97.25 24 ALA B O 1
ATOM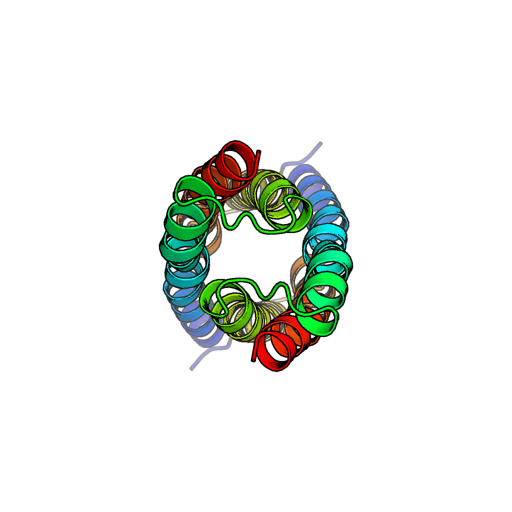 873 N N . TYR B 1 25 ? 5.875 -5.492 -8.602 1 97.56 25 TYR B N 1
ATOM 874 C CA . TYR B 1 25 ? 4.805 -6.168 -9.328 1 97.56 25 TYR B CA 1
ATOM 875 C C . TYR B 1 25 ? 5.289 -6.652 -10.688 1 97.56 25 TYR B C 1
ATOM 877 O O . TYR B 1 25 ? 4.66 -7.504 -11.312 1 97.56 25 TYR B O 1
ATOM 885 N N . ILE B 1 26 ? 6.363 -6.152 -11.109 1 97.88 26 ILE B N 1
ATOM 886 C CA . ILE B 1 26 ? 6.828 -6.457 -12.453 1 97.88 26 ILE B CA 1
ATOM 887 C C . ILE B 1 26 ? 7.176 -7.941 -12.555 1 97.88 26 ILE B C 1
ATOM 889 O O . ILE B 1 26 ? 6.723 -8.633 -13.477 1 97.88 26 ILE B O 1
ATOM 893 N N . PRO B 1 27 ? 7.973 -8.523 -11.641 1 97.19 27 PRO B N 1
ATOM 894 C CA . PRO B 1 27 ? 8.203 -9.969 -11.711 1 97.19 27 PRO B CA 1
ATOM 895 C C . PRO B 1 27 ? 6.914 -10.773 -11.672 1 97.19 27 PRO B C 1
ATOM 897 O O . PRO B 1 27 ? 6.812 -11.82 -12.312 1 97.19 27 PRO B O 1
ATOM 900 N N . GLN B 1 28 ? 5.93 -10.352 -10.945 1 96.5 28 GLN B N 1
ATOM 901 C CA . GLN B 1 28 ? 4.645 -11.039 -10.891 1 96.5 28 GLN B CA 1
ATOM 902 C C . GLN B 1 28 ? 3.912 -10.953 -12.227 1 96.5 28 GLN B C 1
ATOM 904 O O . GLN B 1 28 ? 3.275 -11.922 -12.648 1 96.5 28 GLN B O 1
ATOM 909 N N . ILE B 1 29 ? 3.955 -9.828 -12.852 1 98 29 ILE B N 1
ATOM 910 C CA . ILE B 1 29 ? 3.336 -9.656 -14.156 1 98 29 ILE B CA 1
ATOM 911 C C . ILE B 1 29 ? 3.98 -10.602 -15.164 1 98 29 ILE B C 1
ATOM 913 O O . ILE B 1 29 ? 3.283 -11.266 -15.938 1 98 29 ILE B O 1
ATOM 917 N N . ILE B 1 30 ? 5.281 -10.641 -15.109 1 97.69 30 ILE B N 1
ATOM 918 C CA . ILE B 1 30 ? 6.004 -11.539 -16 1 97.69 30 ILE B CA 1
ATOM 919 C C . ILE B 1 30 ? 5.586 -12.984 -15.742 1 97.69 30 ILE B C 1
ATOM 921 O O . ILE B 1 30 ? 5.297 -13.727 -16.688 1 97.69 30 ILE B O 1
ATOM 925 N N . ALA B 1 31 ? 5.535 -13.445 -14.492 1 96.5 31 ALA B N 1
ATOM 926 C CA . ALA B 1 31 ? 5.098 -14.797 -14.141 1 96.5 31 ALA B CA 1
ATOM 927 C C . ALA B 1 31 ? 3.678 -15.055 -14.641 1 96.5 31 ALA B C 1
ATOM 929 O O . ALA B 1 31 ? 3.389 -16.125 -15.18 1 96.5 31 ALA B O 1
ATOM 930 N N . ASN B 1 32 ? 2.783 -14.102 -14.43 1 96.94 32 ASN B N 1
ATOM 931 C CA . ASN B 1 32 ? 1.409 -14.219 -14.906 1 96.94 32 ASN B CA 1
ATOM 932 C C . ASN B 1 32 ? 1.357 -14.5 -16.406 1 96.94 32 ASN B C 1
ATOM 934 O O . ASN B 1 32 ? 0.639 -15.398 -16.859 1 96.94 32 ASN B O 1
ATOM 938 N N . LEU B 1 33 ? 2.148 -13.734 -17.141 1 96.88 33 LEU B N 1
ATOM 939 C CA . LEU B 1 33 ? 2.135 -13.805 -18.594 1 96.88 33 LEU B CA 1
ATOM 940 C C . LEU B 1 33 ? 2.779 -15.102 -19.078 1 96.88 33 LEU B C 1
ATOM 942 O O . LEU B 1 33 ? 2.547 -15.523 -20.219 1 96.88 33 LEU B O 1
ATOM 946 N N . HIS B 1 34 ? 3.527 -15.766 -18.172 1 96.44 34 HIS B N 1
ATOM 947 C CA . HIS B 1 34 ? 4.203 -17 -18.562 1 96.44 34 HIS B CA 1
ATOM 948 C C . HIS B 1 34 ? 3.482 -18.219 -17.984 1 96.44 34 HIS B C 1
ATOM 950 O O . HIS B 1 34 ? 4.098 -19.266 -17.766 1 96.44 34 HIS B O 1
ATOM 956 N N . GLY B 1 35 ? 2.252 -18.016 -17.578 1 94.69 35 GLY B N 1
ATOM 957 C CA . GLY B 1 35 ? 1.39 -19.141 -17.266 1 94.69 35 GLY B CA 1
ATOM 958 C C . GLY B 1 35 ? 1.435 -19.531 -15.797 1 94.69 35 GLY B C 1
ATOM 959 O O . GLY B 1 35 ? 0.963 -20.609 -15.43 1 94.69 35 GLY B O 1
ATOM 960 N N . GLN B 1 36 ? 2.051 -18.75 -14.938 1 94.06 36 GLN B N 1
ATOM 961 C CA . GLN B 1 36 ? 2.078 -18.984 -13.492 1 94.06 36 GLN B CA 1
ATOM 962 C C . GLN B 1 36 ? 1.396 -17.844 -12.742 1 94.06 36 GLN B C 1
ATOM 964 O O . GLN B 1 36 ? 2.049 -17.109 -12.008 1 94.06 36 GLN B O 1
ATOM 969 N N . PRO B 1 37 ? 0.109 -17.75 -12.953 1 94.62 37 PRO B N 1
ATOM 970 C CA . PRO B 1 37 ? -0.6 -16.625 -12.352 1 94.62 37 PRO B CA 1
ATOM 971 C C . PRO B 1 37 ? -0.705 -16.734 -10.836 1 94.62 37 PRO B C 1
ATOM 973 O O . PRO B 1 37 ? -0.854 -17.828 -10.297 1 94.62 37 PRO B O 1
ATOM 976 N N . SER B 1 38 ? -0.66 -15.539 -10.211 1 92.88 38 SER B N 1
ATOM 977 C CA . SER B 1 38 ? -0.905 -15.438 -8.773 1 92.88 38 SER B CA 1
ATOM 978 C C . SER B 1 38 ? -2.346 -15.031 -8.484 1 92.88 38 SER B C 1
ATOM 980 O O . SER B 1 38 ? -3.104 -14.719 -9.406 1 92.88 38 SER B O 1
ATOM 982 N N . GLN B 1 39 ? -2.727 -15.117 -7.188 1 95.31 39 GLN B N 1
ATOM 983 C CA . GLN B 1 39 ? -4.055 -14.672 -6.773 1 95.31 39 GLN B CA 1
ATOM 984 C C . GLN B 1 39 ? -4.297 -13.219 -7.176 1 95.31 39 GLN B C 1
ATOM 986 O O . GLN B 1 39 ? -3.455 -12.352 -6.934 1 95.31 39 GLN B O 1
ATOM 991 N N . PRO B 1 40 ? -5.395 -12.914 -7.719 1 97.12 40 PRO B N 1
ATOM 992 C CA . PRO B 1 40 ? -5.633 -11.594 -8.305 1 97.12 40 PRO B CA 1
ATOM 993 C C . PRO B 1 40 ? -6.117 -10.57 -7.277 1 97.12 40 PRO B C 1
ATOM 995 O O . PRO B 1 40 ? -6.141 -9.375 -7.559 1 97.12 40 PRO B O 1
ATOM 998 N N . TRP B 1 41 ? -6.43 -10.992 -6.152 1 97.25 41 TRP B N 1
ATOM 999 C CA . TRP B 1 41 ? -7.199 -10.172 -5.223 1 97.25 41 TRP B CA 1
ATOM 1000 C C . TRP B 1 41 ? -6.336 -9.055 -4.637 1 97.25 41 TRP B C 1
ATOM 1002 O O . TRP B 1 41 ? -6.766 -7.902 -4.57 1 97.25 41 TRP B O 1
ATOM 1012 N N . GLN B 1 42 ? -5.137 -9.406 -4.215 1 97.56 42 GLN B N 1
ATOM 1013 C CA . GLN B 1 42 ? -4.281 -8.391 -3.605 1 97.56 42 GLN B CA 1
ATOM 1014 C C . GLN B 1 42 ? -3.975 -7.266 -4.586 1 97.56 42 GLN B C 1
ATOM 1016 O O . GLN B 1 42 ? -4.148 -6.09 -4.262 1 97.56 42 GLN B O 1
ATOM 1021 N N . PRO B 1 43 ? -3.584 -7.57 -5.793 1 97.94 43 PRO B N 1
ATOM 1022 C CA . PRO B 1 43 ? -3.338 -6.496 -6.758 1 97.94 43 PRO B CA 1
ATOM 1023 C C . PRO B 1 43 ? -4.586 -5.664 -7.047 1 97.94 43 PRO B C 1
ATOM 1025 O O . PRO B 1 43 ? -4.488 -4.449 -7.246 1 97.94 43 PRO B O 1
ATOM 1028 N N . LEU B 1 44 ? -5.699 -6.25 -7.094 1 98.06 44 LEU B N 1
ATOM 1029 C CA . LEU B 1 44 ? -6.945 -5.52 -7.324 1 98.06 44 LEU B CA 1
ATOM 1030 C C . LEU B 1 44 ? -7.184 -4.496 -6.219 1 98.06 44 LEU B C 1
ATOM 1032 O O . LEU B 1 44 ? -7.398 -3.314 -6.5 1 98.06 44 LEU B O 1
ATOM 1036 N N . PHE B 1 45 ? -7.203 -4.918 -5.012 1 97.75 45 PHE B N 1
ATOM 1037 C CA . PHE B 1 45 ? -7.445 -4.023 -3.885 1 97.75 45 PHE B CA 1
ATOM 1038 C C . PHE B 1 45 ? -6.324 -3 -3.756 1 97.75 45 PHE B C 1
ATOM 1040 O O . PHE B 1 45 ? -6.559 -1.864 -3.34 1 97.75 45 PHE B O 1
ATOM 1047 N N . ALA B 1 46 ? -5.082 -3.453 -4.074 1 97.62 46 ALA B N 1
ATOM 1048 C CA . ALA B 1 46 ? -3.969 -2.506 -4.074 1 97.62 46 ALA B CA 1
ATOM 1049 C C . ALA B 1 46 ? -4.227 -1.356 -5.043 1 97.62 46 ALA B C 1
ATOM 1051 O O . ALA B 1 46 ? -4.043 -0.188 -4.691 1 97.62 46 ALA B O 1
ATOM 1052 N N . ALA B 1 47 ? -4.691 -1.646 -6.223 1 98.19 47 ALA B N 1
ATOM 1053 C CA . ALA B 1 47 ? -4.961 -0.62 -7.223 1 98.19 47 ALA B CA 1
ATOM 1054 C C . ALA B 1 47 ? -6.031 0.353 -6.734 1 98.19 47 ALA B C 1
ATOM 1056 O O . ALA B 1 47 ? -5.867 1.57 -6.84 1 98.19 47 ALA B O 1
ATOM 1057 N N . VAL B 1 48 ? -7.078 -0.159 -6.234 1 98 48 VAL B N 1
ATOM 1058 C CA . VAL B 1 48 ? -8.18 0.654 -5.723 1 98 48 VAL B CA 1
ATOM 1059 C C . VAL B 1 48 ? -7.691 1.499 -4.547 1 98 48 VAL B C 1
ATOM 1061 O O . VAL B 1 48 ? -7.965 2.699 -4.48 1 98 48 VAL B O 1
ATOM 1064 N N . SER B 1 49 ? -6.969 0.884 -3.648 1 97.69 49 SER B N 1
ATOM 1065 C CA . SER B 1 49 ? -6.445 1.582 -2.48 1 97.69 49 SER B CA 1
ATOM 1066 C C . SER B 1 49 ? -5.504 2.711 -2.887 1 97.69 49 SER B C 1
ATOM 1068 O O . SER B 1 49 ? -5.586 3.816 -2.35 1 97.69 49 SER B O 1
ATOM 1070 N N . CYS B 1 50 ? -4.652 2.428 -3.754 1 97.94 50 CYS B N 1
ATOM 1071 C CA . CYS B 1 50 ? -3.711 3.439 -4.223 1 97.94 50 CYS B CA 1
ATOM 1072 C C . CYS B 1 50 ? -4.445 4.625 -4.836 1 97.94 50 CYS B C 1
ATOM 1074 O O . CYS B 1 50 ? -4.027 5.773 -4.668 1 97.94 50 CYS B O 1
ATOM 1076 N N . LEU B 1 51 ? -5.496 4.367 -5.57 1 98 51 LEU B N 1
ATOM 1077 C CA . LEU B 1 51 ? -6.297 5.457 -6.125 1 98 51 LEU B CA 1
ATOM 1078 C C . LEU B 1 51 ? -6.855 6.34 -5.016 1 98 51 LEU B C 1
ATOM 1080 O O . L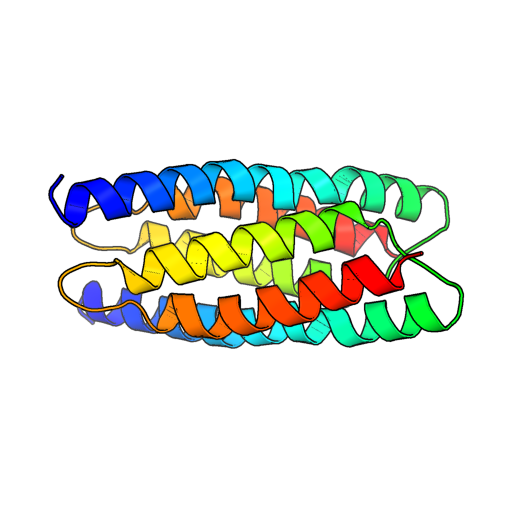EU B 1 51 ? -6.828 7.566 -5.117 1 98 51 LEU B O 1
ATOM 1084 N N . ILE B 1 52 ? -7.332 5.73 -4 1 97 52 ILE B N 1
ATOM 1085 C CA . ILE B 1 52 ? -7.902 6.465 -2.877 1 97 52 ILE B CA 1
ATOM 1086 C C . ILE B 1 52 ? -6.812 7.281 -2.189 1 97 52 ILE B C 1
ATOM 1088 O O . ILE B 1 52 ? -7.035 8.438 -1.815 1 97 52 ILE B O 1
ATOM 1092 N N . TRP B 1 53 ? -5.617 6.75 -2.049 1 95.12 53 TRP B N 1
ATOM 1093 C CA . TRP B 1 53 ? -4.531 7.469 -1.383 1 95.12 53 TRP B CA 1
ATOM 1094 C C . TRP B 1 53 ? -4.02 8.609 -2.254 1 95.12 53 TRP B C 1
ATOM 1096 O O . TRP B 1 53 ? -3.561 9.633 -1.74 1 95.12 53 TRP B O 1
ATOM 1106 N N . VAL B 1 54 ? -4.078 8.438 -3.547 1 96.94 54 VAL B N 1
ATOM 1107 C CA . VAL B 1 54 ? -3.785 9.57 -4.426 1 96.94 54 VAL B CA 1
ATOM 1108 C C . VAL B 1 54 ? -4.777 10.695 -4.16 1 96.94 54 VAL B C 1
ATOM 1110 O O . VAL B 1 54 ? -4.379 11.859 -4.004 1 96.94 54 VAL B O 1
ATOM 1113 N N . LEU B 1 55 ? -6.043 10.344 -4.078 1 96.31 55 LEU B N 1
ATOM 1114 C CA . LEU B 1 55 ? -7.078 11.336 -3.805 1 96.31 55 LEU B CA 1
ATOM 1115 C C . LEU B 1 55 ? -6.883 11.953 -2.424 1 96.31 55 LEU B C 1
ATOM 1117 O O . LEU B 1 55 ? -7.051 13.164 -2.254 1 96.31 55 LEU B O 1
ATOM 1121 N N . TYR B 1 56 ? -6.551 11.18 -1.464 1 93.56 56 TYR B N 1
ATOM 1122 C CA . TYR B 1 56 ? -6.305 11.648 -0.105 1 93.56 56 TYR B CA 1
ATOM 1123 C C . TYR B 1 56 ? -5.16 12.648 -0.074 1 93.56 56 TYR B C 1
ATOM 1125 O O . TYR B 1 56 ? -5.27 13.703 0.554 1 93.56 56 TYR B O 1
ATOM 1133 N N . GLY B 1 57 ? -4.078 12.289 -0.681 1 93.56 57 GLY B N 1
ATOM 1134 C CA . GLY B 1 57 ? -2.951 13.211 -0.757 1 93.56 57 GLY B CA 1
ATOM 1135 C C . GLY B 1 57 ? -3.271 14.484 -1.505 1 93.56 57 GLY B C 1
ATOM 1136 O O . GLY B 1 57 ? -2.811 15.57 -1.128 1 93.56 57 GLY B O 1
ATOM 1137 N N . TRP B 1 5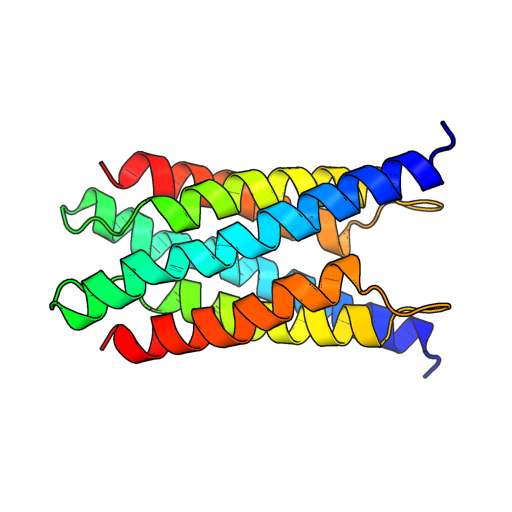8 ? -4.074 14.336 -2.598 1 94.94 58 TRP B N 1
ATOM 1138 C CA . TRP B 1 58 ? -4.449 15.469 -3.434 1 94.94 58 TRP B CA 1
ATOM 1139 C C . TRP B 1 58 ? -5.328 16.453 -2.66 1 94.94 58 TRP B C 1
ATOM 1141 O O . TRP B 1 58 ? -5.281 17.656 -2.896 1 94.94 58 TRP B O 1
ATOM 1151 N N . THR B 1 59 ? -6.133 15.969 -1.67 1 93.69 59 THR B N 1
ATOM 1152 C CA . THR B 1 59 ? -7.102 16.797 -0.972 1 93.69 59 THR B CA 1
ATOM 1153 C C . THR B 1 59 ? -6.555 17.25 0.378 1 93.69 59 THR B C 1
ATOM 1155 O O . THR B 1 59 ? -7.266 17.891 1.159 1 93.69 59 THR B O 1
ATOM 1158 N N . LYS B 1 60 ? -5.363 16.844 0.636 1 89.56 60 LYS B N 1
ATOM 1159 C CA . LYS B 1 60 ? -4.758 17.266 1.899 1 89.56 60 LYS B CA 1
ATOM 1160 C C . LYS B 1 60 ? -4.574 18.781 1.948 1 89.56 60 LYS B C 1
ATOM 1162 O O . LYS B 1 60 ? -4.219 19.406 0.943 1 89.56 60 LYS B O 1
ATOM 1167 N N . SER B 1 61 ? -4.891 19.484 3.189 1 88.38 61 SER B N 1
ATOM 1168 C CA . SER B 1 61 ? -4.695 20.906 3.432 1 88.38 61 SER B CA 1
ATOM 1169 C C . SER B 1 61 ? -3.635 21.156 4.5 1 88.38 61 SER B C 1
ATOM 1171 O O . SER B 1 61 ? -3.502 20.359 5.438 1 88.38 61 SER B O 1
ATOM 1173 N N . PRO B 1 62 ? -2.832 22.172 4.371 1 89.06 62 PRO B N 1
ATOM 1174 C CA . PRO B 1 62 ? -2.871 23.312 3.443 1 89.06 62 PRO B CA 1
ATOM 1175 C C . PRO B 1 62 ? -2.184 23.016 2.113 1 89.06 62 PRO B C 1
ATOM 1177 O O . PRO B 1 62 ? -2.352 23.75 1.146 1 89.06 62 PRO B O 1
ATOM 1180 N N . LYS B 1 63 ? -1.342 22.078 2.092 1 91.25 63 LYS B N 1
ATOM 1181 C CA . LYS B 1 63 ? -0.645 21.688 0.866 1 91.25 63 LYS B CA 1
ATOM 1182 C C . LYS B 1 63 ? -0.907 20.234 0.516 1 91.25 63 LYS B C 1
ATOM 1184 O O . LYS B 1 63 ? -1.148 19.406 1.402 1 91.25 63 LYS B O 1
ATOM 1189 N N . ARG B 1 64 ? -0.854 19.906 -0.793 1 92.88 64 ARG B N 1
ATOM 1190 C CA . ARG B 1 64 ? -0.948 18.531 -1.264 1 92.88 64 ARG B CA 1
ATOM 1191 C C . ARG B 1 64 ? 0.201 17.688 -0.722 1 92.88 64 ARG B C 1
ATOM 1193 O O . ARG B 1 64 ? 1.318 18.188 -0.558 1 92.88 64 ARG B O 1
ATOM 1200 N N . ASP B 1 65 ? -0.062 16.406 -0.454 1 91.75 65 ASP B N 1
ATOM 1201 C CA . ASP B 1 65 ? 0.958 15.492 0.045 1 91.75 65 ASP B CA 1
ATOM 1202 C C . ASP B 1 65 ? 1.548 14.656 -1.089 1 91.75 65 ASP B C 1
ATOM 1204 O O . ASP B 1 65 ? 1.17 13.5 -1.275 1 91.75 65 ASP B O 1
ATOM 1208 N N . TYR B 1 66 ? 2.512 15.195 -1.745 1 92.56 66 TYR B N 1
ATOM 1209 C CA . TYR B 1 66 ? 3.119 14.523 -2.891 1 92.56 66 TYR B CA 1
ATOM 1210 C C . TYR B 1 66 ? 3.879 13.273 -2.451 1 92.56 66 TYR B C 1
ATOM 1212 O O . TYR B 1 66 ? 4.105 12.367 -3.254 1 92.56 66 TYR B O 1
ATOM 1220 N N . ILE B 1 67 ? 4.293 13.273 -1.222 1 91.25 67 ILE B N 1
ATOM 1221 C CA . ILE B 1 67 ? 4.969 12.109 -0.652 1 91.25 67 ILE B CA 1
ATOM 1222 C C . ILE B 1 67 ? 4.062 10.883 -0.75 1 91.25 67 ILE B C 1
ATOM 1224 O O . ILE B 1 67 ? 4.527 9.781 -1.031 1 91.25 67 ILE B O 1
ATOM 1228 N N . LEU B 1 68 ? 2.789 11.109 -0.597 1 92.25 68 LEU B N 1
ATOM 1229 C CA . LEU B 1 68 ? 1.8 10.039 -0.676 1 92.25 68 LEU B CA 1
ATOM 1230 C C . LEU B 1 68 ? 1.357 9.812 -2.117 1 92.25 68 LEU B C 1
ATOM 1232 O O . LEU B 1 68 ? 1.209 8.664 -2.553 1 92.25 68 LEU B O 1
ATOM 1236 N N . ILE B 1 69 ? 1.168 10.82 -2.914 1 95.56 69 ILE B N 1
ATOM 1237 C CA . ILE B 1 69 ? 0.569 10.766 -4.242 1 95.56 69 ILE B CA 1
ATOM 1238 C C . ILE B 1 69 ? 1.482 9.984 -5.188 1 95.56 69 ILE B C 1
ATOM 1240 O O . ILE B 1 69 ? 1.026 9.094 -5.906 1 95.56 69 ILE B O 1
ATOM 1244 N N . VAL B 1 70 ? 2.711 10.219 -5.172 1 94.69 70 VAL B N 1
ATOM 1245 C CA . VAL B 1 70 ? 3.637 9.773 -6.207 1 94.69 70 VAL B CA 1
ATOM 1246 C C . VAL B 1 70 ? 3.744 8.25 -6.176 1 94.69 70 VAL B C 1
ATOM 1248 O O . VAL B 1 70 ? 3.512 7.586 -7.191 1 94.69 70 VAL B O 1
ATOM 1251 N N . PRO B 1 71 ? 4.094 7.641 -5.035 1 95.88 71 PRO B N 1
ATOM 1252 C CA . PRO B 1 71 ? 4.18 6.18 -5.078 1 95.88 71 PRO B CA 1
ATOM 1253 C C . PRO B 1 71 ? 2.83 5.516 -5.355 1 95.88 71 PRO B C 1
ATOM 1255 O O . PRO B 1 71 ? 2.77 4.488 -6.031 1 95.88 71 PRO B O 1
ATOM 1258 N N . ASN B 1 72 ? 1.764 6.125 -4.918 1 97.5 72 ASN B N 1
ATOM 1259 C CA . ASN B 1 72 ? 0.452 5.508 -5.086 1 97.5 72 ASN B CA 1
ATOM 1260 C C . ASN B 1 72 ? -0.011 5.566 -6.539 1 97.5 72 ASN B C 1
ATOM 1262 O O . ASN B 1 72 ? -0.747 4.688 -6.996 1 97.5 72 ASN B O 1
ATOM 1266 N N . LEU B 1 73 ? 0.49 6.531 -7.387 1 97.38 73 LEU B N 1
ATOM 1267 C CA . LEU B 1 73 ? 0.226 6.531 -8.82 1 97.38 73 LEU B CA 1
ATOM 1268 C C . LEU B 1 73 ? 0.807 5.285 -9.484 1 97.38 73 LEU B C 1
ATOM 1270 O O . LEU B 1 73 ? 0.154 4.664 -10.32 1 97.38 73 LEU B O 1
ATOM 1274 N N . ALA B 1 74 ? 2.012 5 -9.086 1 97.06 74 ALA B N 1
ATOM 1275 C CA . ALA B 1 74 ? 2.631 3.777 -9.586 1 97.06 74 ALA B CA 1
ATOM 1276 C C . ALA B 1 74 ? 1.81 2.551 -9.203 1 97.06 74 ALA B C 1
ATOM 1278 O O . ALA B 1 74 ? 1.644 1.631 -10.008 1 97.06 74 ALA B O 1
ATOM 1279 N N . GLY B 1 75 ? 1.277 2.566 -7.969 1 97.94 75 GLY B N 1
ATOM 1280 C CA . GLY B 1 75 ? 0.482 1.451 -7.48 1 97.94 75 GLY B CA 1
ATOM 1281 C C . GLY B 1 75 ? -0.809 1.256 -8.25 1 97.94 75 GLY B C 1
ATOM 1282 O O . GLY B 1 75 ? -1.237 0.122 -8.484 1 97.94 75 GLY B O 1
ATOM 1283 N N . VAL B 1 76 ? -1.444 2.324 -8.656 1 98.38 76 VAL B N 1
ATOM 1284 C CA . VAL B 1 76 ? -2.654 2.234 -9.461 1 98.38 76 VAL B CA 1
ATOM 1285 C C . VAL B 1 76 ? -2.346 1.526 -10.781 1 98.38 76 VAL B C 1
ATOM 1287 O O . VAL B 1 76 ? -3.049 0.59 -11.172 1 98.38 76 VAL B O 1
ATOM 1290 N N . ILE B 1 77 ? -1.321 1.866 -11.406 1 98.31 77 ILE B N 1
ATOM 1291 C CA . ILE B 1 77 ? -0.966 1.362 -12.727 1 98.31 77 ILE B CA 1
ATOM 1292 C C . ILE B 1 77 ? -0.5 -0.087 -12.617 1 98.31 77 ILE B C 1
ATOM 1294 O O . ILE B 1 77 ? -1.069 -0.978 -13.25 1 98.31 77 ILE B O 1
ATOM 1298 N N . LEU B 1 78 ? 0.435 -0.354 -11.773 1 98.31 78 LEU B N 1
ATOM 1299 C CA . LEU B 1 78 ? 1.062 -1.671 -11.719 1 98.31 78 LEU B CA 1
ATOM 1300 C C . LEU B 1 78 ? 0.154 -2.676 -11.016 1 98.31 78 LEU B C 1
ATOM 1302 O O . LEU B 1 78 ? 0.152 -3.861 -11.359 1 98.31 78 LEU B O 1
ATOM 1306 N N . GLY B 1 79 ? -0.601 -2.18 -10.016 1 98.25 79 GLY B N 1
ATOM 1307 C CA . GLY B 1 79 ? -1.608 -3.055 -9.438 1 98.25 79 GLY B CA 1
ATOM 1308 C C . GLY B 1 79 ? -2.664 -3.49 -10.438 1 98.25 79 GLY B C 1
ATOM 1309 O O . GLY B 1 79 ? -3.031 -4.664 -10.484 1 98.25 79 GLY B O 1
ATOM 1310 N N . THR B 1 80 ? -3.146 -2.543 -11.25 1 98.62 80 THR B N 1
ATOM 1311 C CA . THR B 1 80 ? -4.145 -2.844 -12.273 1 98.62 80 THR B CA 1
ATOM 1312 C C . THR B 1 80 ? -3.584 -3.818 -13.305 1 98.62 80 THR B C 1
ATOM 1314 O O . THR B 1 80 ? -4.238 -4.805 -13.656 1 98.62 80 THR B O 1
ATOM 1317 N N . LEU B 1 81 ? -2.42 -3.574 -13.742 1 98.44 81 LEU B N 1
ATOM 1318 C CA . LEU B 1 81 ? -1.797 -4.453 -14.727 1 98.44 81 LEU B CA 1
ATOM 1319 C C . LEU B 1 81 ? -1.61 -5.855 -14.156 1 98.44 81 LEU B C 1
ATOM 1321 O O . LEU B 1 81 ? -1.837 -6.848 -14.859 1 98.44 81 LEU B O 1
ATOM 1325 N N . THR B 1 82 ? -1.133 -5.961 -12.898 1 98.31 82 THR B N 1
ATOM 1326 C CA . THR B 1 82 ? -0.951 -7.262 -12.273 1 98.31 82 THR B CA 1
ATOM 1327 C C . THR B 1 82 ? -2.275 -8.016 -12.195 1 98.31 82 THR B C 1
ATOM 1329 O O . THR B 1 82 ? -2.334 -9.211 -12.477 1 98.31 82 THR B O 1
ATOM 1332 N N . PHE B 1 83 ? -3.338 -7.305 -11.844 1 98.38 83 PHE B N 1
ATOM 1333 C CA . PHE B 1 83 ? -4.664 -7.91 -11.781 1 98.38 83 PHE B CA 1
ATOM 1334 C C . PHE B 1 83 ? -5.094 -8.406 -13.156 1 98.38 83 PHE B C 1
ATOM 1336 O O . PHE B 1 83 ? -5.531 -9.555 -13.297 1 98.38 83 PHE B O 1
ATOM 1343 N N . LEU B 1 84 ? -4.926 -7.617 -14.125 1 98.25 84 LEU B N 1
ATOM 1344 C CA . LEU B 1 84 ? -5.41 -7.93 -15.461 1 98.25 84 LEU B CA 1
ATOM 1345 C C . LEU B 1 84 ? -4.633 -9.094 -16.062 1 98.25 84 LEU B C 1
ATOM 1347 O O . LEU B 1 84 ? -5.18 -9.867 -16.859 1 98.25 84 LEU B O 1
ATOM 1351 N N . THR B 1 85 ? -3.402 -9.297 -15.68 1 98.12 85 THR B N 1
ATOM 1352 C CA . THR B 1 85 ? -2.578 -10.344 -16.266 1 98.12 85 THR B CA 1
ATOM 1353 C C . THR B 1 85 ? -2.725 -11.648 -15.5 1 98.12 85 THR B C 1
ATOM 1355 O O . THR B 1 85 ? -2.152 -12.672 -15.883 1 98.12 85 THR B O 1
ATOM 1358 N N . SER B 1 86 ? -3.463 -11.688 -14.5 1 96.56 86 SER B N 1
ATOM 1359 C CA . SER B 1 86 ? -3.553 -12.867 -13.641 1 96.56 86 SER B CA 1
ATOM 1360 C C . SER B 1 86 ? -4.59 -13.852 -14.172 1 96.56 86 SER B C 1
ATOM 1362 O O . SER B 1 86 ? -4.91 -14.844 -13.5 1 96.56 86 SER B O 1
ATOM 1364 N N . PHE B 1 87 ? -5.18 -13.602 -15.328 1 94.62 87 PHE B N 1
ATOM 1365 C CA . PHE B 1 87 ? -6.199 -14.453 -15.922 1 94.62 87 PHE B CA 1
ATOM 1366 C C . PHE B 1 87 ? -5.758 -14.945 -17.297 1 94.62 87 PHE B C 1
ATOM 1368 O O . PHE B 1 87 ? -4.977 -14.281 -17.969 1 94.62 87 PHE B O 1
#

pLDDT: mean 94.9, std 4.0, range [69.69, 98.62]

Nearest PDB structures (foldseek):
  4rng-assembly2_D  TM=7.924E-01  e=8.094E-02  Thermodesulfovibrio yellowstonii DSM 11347
  7n6g-assembly1_3H  TM=3.231E-01  e=7.900E+00  Chlamydomonas reinhardtii
  7a0g-assembly1_DDD  TM=3.194E-01  e=7.075E+00  Serratia marcescens
  4rng-assembly2_D  TM=7.917E-01  e=8.094E-02  Thermodesulfovibrio yellowstonii DSM 11347
  7n6g-assembly1_3H  TM=3.230E-01  e=7.900E+00  Chlamydomonas reinhardtii

Solvent-accessible surface area (backbone atoms only — not comparable to full-atom values): 7922 Å² total; per-re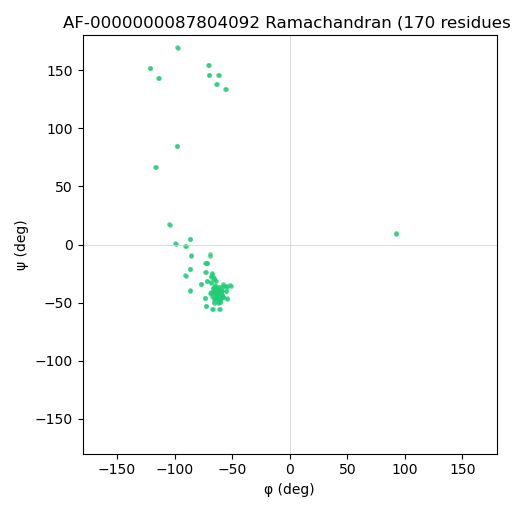sidue (Å²): 131,55,62,66,56,52,28,50,51,39,36,49,52,29,25,57,42,32,41,51,25,31,56,33,36,50,64,40,34,53,34,16,72,69,74,54,51,48,69,42,53,27,30,43,36,37,14,55,27,18,47,35,40,27,52,27,17,64,44,34,80,95,55,61,35,59,56,50,24,57,24,21,53,48,21,30,53,37,17,43,51,36,28,66,35,34,110,130,57,62,67,56,52,29,51,52,39,35,51,51,27,25,56,41,33,40,50,25,32,56,32,34,49,64,41,32,53,35,16,73,70,75,54,51,49,69,41,55,27,30,43,36,37,14,55,28,18,49,36,39,27,51,26,17,64,44,33,81,94,56,62,35,60,57,50,23,55,25,20,52,49,22,30,52,37,18,43,51,35,29,66,36,35,109

Radius of gyration: 15.9 Å; Cα contacts (8 Å, |Δi|>4): 296; chains: 2; bounding box: 34×49×35 Å

Organism: Veillonella parvula (NCBI:txid29466)